Protein AF-A0A1A6HB88-F1 (afdb_monomer_lite)

Secondary structure (DSSP, 8-state):
-EE--SS--TTS--EEEEE--S-SS-EEEEEEEEETTEEEEEEEEEEE-TT-EEEEE-

Organism: Neotoma lepida (NCBI:txid56216)

Radius of gyration: 12.5 Å; chains: 1; bounding box: 33×19×30 Å

Structure (mmCIF, N/CA/C/O backbone):
data_AF-A0A1A6HB88-F1
#
_entry.id   AF-A0A1A6HB88-F1
#
loop_
_atom_site.group_PDB
_atom_site.id
_atom_site.type_symbol
_atom_site.label_atom_id
_atom_site.label_alt_id
_atom_site.label_comp_id
_atom_site.label_asym_id
_atom_site.label_entity_id
_atom_site.label_seq_id
_atom_site.pdbx_PDB_ins_code
_atom_site.Cartn_x
_atom_site.Cartn_y
_atom_site.Cartn_z
_atom_site.occupancy
_atom_site.B_iso_or_equiv
_atom_site.auth_seq_id
_atom_site.auth_comp_id
_atom_site.auth_asym_id
_atom_site.auth_atom_id
_atom_site.pdbx_PDB_model_num
ATOM 1 N N . MET A 1 1 ? -9.452 -6.175 2.836 1.00 84.75 1 MET A N 1
ATOM 2 C CA . MET A 1 1 ? -9.102 -6.548 1.447 1.00 84.75 1 MET A CA 1
ATOM 3 C C . MET A 1 1 ? -8.015 -5.621 0.917 1.00 84.75 1 MET A C 1
ATOM 5 O O . MET A 1 1 ? -7.971 -4.464 1.313 1.00 84.75 1 MET A O 1
ATOM 9 N N . VAL A 1 2 ? -7.119 -6.123 0.064 1.00 84.25 2 VAL A N 1
ATOM 10 C CA . VAL A 1 2 ? -6.022 -5.344 -0.535 1.00 84.25 2 VAL A CA 1
ATOM 11 C C . VAL A 1 2 ? -6.027 -5.574 -2.041 1.00 84.25 2 VAL A C 1
ATOM 13 O O . VAL A 1 2 ? -6.208 -6.705 -2.486 1.00 84.25 2 VAL A O 1
ATOM 16 N N . LEU A 1 3 ? -5.854 -4.504 -2.808 1.00 87.62 3 LEU A N 1
ATOM 17 C CA . LEU A 1 3 ? -5.773 -4.512 -4.265 1.00 87.62 3 LEU A CA 1
ATOM 18 C C . LEU A 1 3 ? -4.377 -4.043 -4.666 1.00 87.62 3 LEU A C 1
ATOM 20 O O . LEU A 1 3 ? -3.950 -2.955 -4.275 1.00 87.62 3 LEU A O 1
ATOM 24 N N . VAL A 1 4 ? -3.679 -4.866 -5.443 1.00 87.12 4 VAL A N 1
ATOM 25 C CA . VAL A 1 4 ? -2.330 -4.589 -5.940 1.00 87.12 4 VAL A CA 1
ATOM 26 C C . VAL A 1 4 ? -2.224 -5.058 -7.395 1.00 87.12 4 VAL A C 1
ATOM 28 O O . VAL A 1 4 ? -2.860 -6.057 -7.750 1.00 87.12 4 VAL A O 1
ATOM 31 N N . PRO A 1 5 ? -1.453 -4.368 -8.250 1.00 88.25 5 PRO A N 1
ATOM 32 C CA . PRO A 1 5 ? -1.152 -4.846 -9.590 1.00 88.25 5 PRO A CA 1
ATOM 33 C C . PRO A 1 5 ? -0.447 -6.204 -9.544 1.00 88.25 5 PRO A C 1
ATOM 35 O O . PRO A 1 5 ? 0.383 -6.460 -8.672 1.00 88.25 5 PRO A O 1
ATOM 38 N N . SER A 1 6 ? -0.752 -7.072 -10.508 1.00 87.31 6 SER A N 1
ATOM 39 C CA . SER A 1 6 ? -0.053 -8.354 -10.672 1.00 87.31 6 SER A CA 1
ATOM 40 C C . SER A 1 6 ? 1.365 -8.187 -11.220 1.00 87.31 6 SER A C 1
ATOM 42 O O . SER A 1 6 ? 2.217 -9.045 -11.001 1.00 87.31 6 SER A O 1
ATOM 44 N N . GLN A 1 7 ? 1.615 -7.090 -11.935 1.00 85.44 7 GLN A N 1
ATOM 45 C CA . GLN A 1 7 ? 2.893 -6.751 -12.538 1.00 85.44 7 GLN A CA 1
ATOM 46 C C . GLN A 1 7 ? 3.262 -5.328 -12.130 1.00 85.44 7 GLN A C 1
ATOM 48 O O . GLN A 1 7 ? 2.431 -4.430 -12.228 1.00 85.44 7 GLN A O 1
ATOM 53 N N . LEU A 1 8 ? 4.497 -5.156 -11.661 1.00 84.50 8 LEU A N 1
ATOM 54 C CA . LEU A 1 8 ? 5.035 -3.885 -11.185 1.00 84.50 8 LEU A CA 1
ATOM 55 C C . LEU A 1 8 ? 6.155 -3.438 -12.121 1.00 84.50 8 LEU A C 1
ATOM 57 O O . LEU A 1 8 ? 7.028 -4.243 -12.461 1.00 84.50 8 LEU A O 1
ATOM 61 N N . TYR A 1 9 ? 6.154 -2.166 -12.501 1.00 85.88 9 TYR A N 1
ATOM 62 C CA . TYR A 1 9 ? 7.206 -1.573 -13.320 1.00 85.88 9 TYR A CA 1
ATOM 63 C C . TYR A 1 9 ? 8.102 -0.673 -12.463 1.00 85.88 9 TYR A C 1
ATOM 65 O O . TYR A 1 9 ? 7.640 0.124 -11.656 1.00 85.88 9 TYR A O 1
ATOM 73 N N . THR A 1 10 ? 9.419 -0.799 -12.624 1.00 79.00 10 THR A N 1
ATOM 74 C CA . THR A 1 10 ? 10.414 -0.206 -11.710 1.00 79.00 10 THR A CA 1
ATOM 75 C C . THR A 1 10 ? 10.600 1.309 -11.837 1.00 79.00 10 THR A C 1
ATOM 77 O O . THR A 1 10 ? 11.292 1.894 -11.009 1.00 79.00 10 THR A O 1
ATOM 80 N N . GLU A 1 11 ? 10.011 1.940 -12.854 1.00 82.56 11 GLU A N 1
ATOM 81 C CA . GLU A 1 11 ? 10.158 3.376 -13.151 1.00 82.56 11 GLU A CA 1
ATOM 82 C C . GLU A 1 11 ? 8.828 4.142 -13.122 1.00 82.56 11 GLU A C 1
ATOM 84 O O . GLU A 1 11 ? 8.799 5.355 -13.329 1.00 82.56 11 GLU A O 1
ATOM 89 N N . THR A 1 12 ? 7.722 3.454 -12.843 1.00 84.62 12 THR A N 1
ATOM 90 C CA . THR A 1 12 ? 6.406 4.074 -12.695 1.00 84.62 12 THR A CA 1
ATOM 91 C C . THR A 1 12 ? 5.916 3.892 -11.266 1.00 84.62 12 THR A C 1
ATOM 93 O O . THR A 1 12 ? 5.979 2.773 -10.765 1.00 84.62 12 THR A O 1
ATOM 96 N N . PRO A 1 13 ? 5.403 4.949 -10.611 1.00 83.88 13 PRO A N 1
ATOM 97 C CA . PRO A 1 13 ? 4.811 4.814 -9.288 1.00 83.88 13 PRO A CA 1
ATOM 98 C C . PRO A 1 13 ? 3.633 3.846 -9.343 1.00 83.88 13 PRO A C 1
ATOM 100 O O . PRO A 1 13 ? 2.636 4.104 -10.027 1.00 83.88 13 PRO A O 1
ATOM 103 N N . GLU A 1 14 ? 3.749 2.741 -8.620 1.00 87.00 14 GLU A N 1
ATOM 104 C CA . GLU A 1 14 ? 2.704 1.727 -8.554 1.00 87.00 14 GLU A CA 1
ATOM 105 C C . GLU A 1 14 ? 1.753 2.057 -7.412 1.00 87.00 14 GLU A C 1
ATOM 107 O O . GLU A 1 14 ? 2.135 2.676 -6.418 1.00 87.00 14 GLU A O 1
ATOM 112 N N . LYS A 1 15 ? 0.485 1.667 -7.548 1.00 87.06 15 LYS A N 1
ATOM 113 C CA . LYS A 1 15 ? -0.542 1.959 -6.543 1.00 87.06 15 LYS A CA 1
ATOM 114 C C . LYS A 1 15 ? -0.996 0.691 -5.854 1.00 87.06 15 LYS A C 1
ATOM 116 O O . LYS A 1 15 ? -1.392 -0.266 -6.509 1.00 87.06 15 LYS A O 1
ATOM 121 N N . ILE A 1 16 ? -1.021 0.723 -4.530 1.00 85.00 16 ILE A N 1
ATOM 122 C CA . ILE A 1 16 ? -1.679 -0.286 -3.704 1.00 85.00 16 ILE A CA 1
ATOM 123 C C . ILE A 1 16 ? -2.882 0.352 -3.022 1.00 85.00 16 ILE A C 1
ATOM 125 O O . ILE A 1 16 ? -2.793 1.476 -2.529 1.00 85.00 16 ILE A O 1
ATOM 129 N N . CYS A 1 17 ? -4.015 -0.344 -3.017 1.00 86.81 17 CYS A N 1
A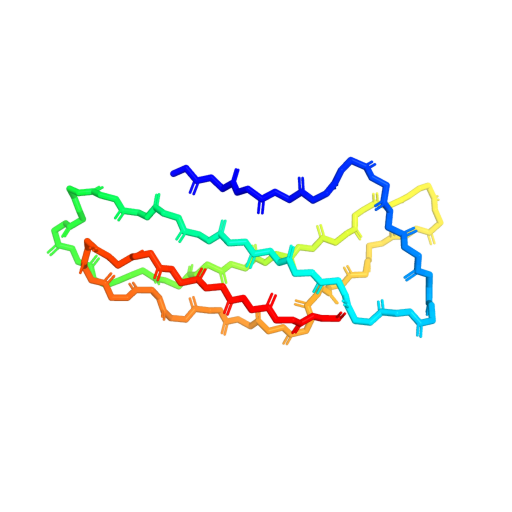TOM 130 C CA . CYS A 1 17 ? -5.223 0.122 -2.352 1.00 86.81 17 CYS A CA 1
ATOM 131 C C . CYS A 1 17 ? -5.619 -0.834 -1.233 1.00 86.81 17 CYS A C 1
ATOM 133 O O . CYS A 1 17 ? -5.705 -2.049 -1.418 1.00 86.81 17 CYS A O 1
ATOM 135 N N . PHE A 1 18 ? -5.900 -0.264 -0.074 1.00 84.62 18 PHE A N 1
ATOM 136 C CA . PHE A 1 18 ? -6.392 -0.950 1.102 1.00 84.62 18 PHE A CA 1
ATOM 137 C C . PHE A 1 18 ? -7.879 -0.680 1.235 1.00 84.62 18 PHE A C 1
ATOM 139 O O . PHE A 1 18 ? -8.334 0.453 1.105 1.00 84.62 18 PHE A O 1
ATOM 146 N N . HIS A 1 19 ? -8.626 -1.739 1.495 1.00 84.12 19 HIS A N 1
ATOM 147 C CA . HIS A 1 19 ? -10.033 -1.659 1.822 1.00 84.12 19 HIS A CA 1
ATOM 148 C C . HIS A 1 19 ? -10.265 -2.443 3.102 1.00 84.12 19 HIS A C 1
ATOM 150 O O . HIS A 1 19 ? -10.383 -3.671 3.072 1.00 84.12 19 HIS A O 1
ATOM 156 N N . LEU A 1 20 ? -10.225 -1.753 4.234 1.00 81.50 20 LEU A N 1
ATOM 157 C CA . LEU A 1 20 ? -10.471 -2.365 5.532 1.00 81.50 20 LEU A CA 1
ATOM 158 C C . LEU A 1 20 ? -11.907 -2.058 5.945 1.00 81.50 20 LEU A C 1
ATOM 160 O O . LEU A 1 20 ? -12.376 -0.949 5.725 1.00 81.50 20 LEU A O 1
ATOM 164 N N . TYR A 1 21 ? -12.587 -3.050 6.506 1.00 80.44 21 TYR A N 1
ATOM 165 C CA . TYR A 1 21 ? -13.976 -2.950 6.943 1.00 80.44 21 TYR A CA 1
ATOM 166 C C . TYR A 1 21 ? -14.114 -3.594 8.315 1.00 8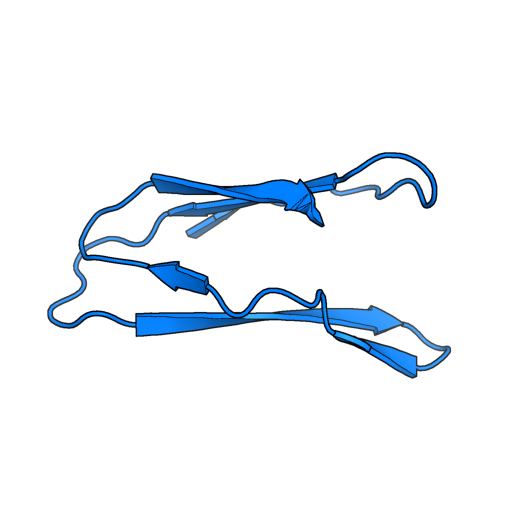0.44 21 TYR A C 1
ATOM 168 O O . TYR A 1 21 ? -13.317 -4.478 8.646 1.00 80.44 21 TYR A O 1
ATOM 176 N N . ASP A 1 22 ? -15.133 -3.179 9.063 1.00 80.31 22 ASP A N 1
ATOM 177 C CA . ASP A 1 22 ? -15.505 -3.753 10.361 1.00 80.31 22 ASP A CA 1
ATOM 178 C C . ASP A 1 22 ? -14.362 -3.674 11.390 1.00 80.31 22 ASP A C 1
ATOM 180 O O . ASP A 1 22 ? -14.186 -4.538 12.255 1.00 80.31 22 ASP A O 1
ATOM 184 N N . LEU A 1 23 ? -13.547 -2.620 11.292 1.00 80.94 23 LEU A N 1
ATOM 185 C CA . LEU A 1 23 ? -12.467 -2.370 12.235 1.00 80.94 23 LEU A CA 1
ATOM 186 C C . LEU A 1 23 ? -12.988 -1.613 13.455 1.00 80.94 23 LEU A C 1
ATOM 188 O O . LEU A 1 23 ? -13.366 -0.443 13.393 1.00 80.94 23 LEU A O 1
ATOM 192 N N . ASN A 1 24 ? -12.928 -2.262 14.614 1.00 81.88 24 ASN A N 1
ATOM 193 C CA . ASN A 1 24 ? -13.269 -1.625 15.886 1.00 81.88 24 ASN A CA 1
ATOM 194 C C . ASN A 1 24 ? -12.207 -0.622 16.361 1.00 81.88 24 ASN A C 1
ATOM 196 O O . ASN A 1 24 ? -12.513 0.231 17.195 1.00 81.88 24 ASN A O 1
ATOM 200 N N . GLU A 1 25 ? -10.996 -0.666 15.803 1.00 82.94 25 GLU A N 1
ATOM 201 C CA . GLU A 1 25 ? -9.863 0.203 16.140 1.00 82.94 25 GLU A CA 1
ATOM 202 C C . GLU A 1 25 ? -9.072 0.576 14.880 1.00 82.94 25 GLU A C 1
ATOM 204 O O . GLU A 1 25 ? -9.109 -0.138 13.879 1.00 82.94 25 GLU A O 1
ATOM 209 N N . THR A 1 26 ? -8.360 1.702 14.922 1.00 82.44 26 THR A N 1
ATOM 210 C CA . THR A 1 26 ? -7.446 2.115 13.850 1.00 82.44 26 THR A CA 1
ATOM 211 C C . THR A 1 26 ? -6.266 1.153 13.789 1.00 82.44 26 THR A C 1
ATOM 213 O O . THR A 1 26 ? -5.678 0.821 14.818 1.00 82.44 26 THR A O 1
ATOM 216 N N . VAL A 1 27 ? -5.888 0.727 12.585 1.00 82.62 27 VAL A N 1
ATOM 217 C CA . VAL A 1 27 ? -4.788 -0.224 12.394 1.00 82.62 27 VAL A CA 1
ATOM 218 C C . VAL A 1 27 ? -3.694 0.365 11.514 1.00 82.62 27 VAL A C 1
ATOM 220 O O . VAL A 1 27 ? -3.953 1.108 10.565 1.00 82.62 27 VAL A O 1
ATOM 223 N N . THR A 1 28 ? -2.454 -0.015 11.814 1.00 84.25 28 THR A N 1
ATOM 224 C CA . THR A 1 28 ? -1.296 0.305 10.978 1.00 84.25 28 THR A CA 1
ATOM 225 C C . THR A 1 28 ? -0.998 -0.873 10.064 1.00 84.25 28 THR A C 1
ATOM 227 O O . THR A 1 28 ? -0.760 -1.990 10.526 1.00 84.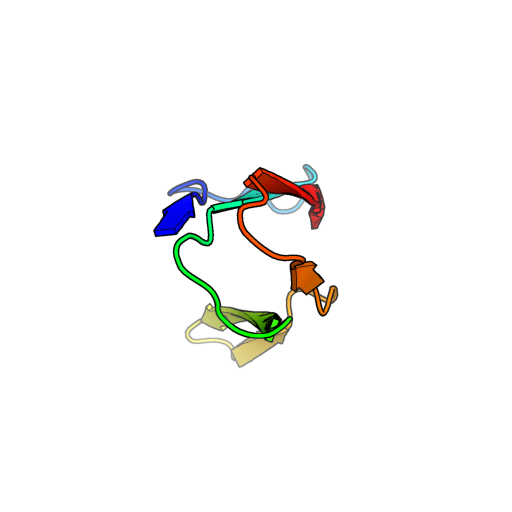25 28 THR A O 1
ATOM 230 N N . VAL A 1 29 ? -0.989 -0.626 8.757 1.00 80.81 29 VAL A N 1
ATOM 231 C CA . VAL A 1 29 ? -0.686 -1.626 7.732 1.00 80.81 29 VAL A CA 1
ATOM 232 C C . VAL A 1 29 ? 0.711 -1.382 7.179 1.00 80.81 29 VAL A C 1
ATOM 234 O O . VAL A 1 29 ? 1.065 -0.262 6.810 1.00 80.81 29 VAL A O 1
ATOM 237 N N . LYS A 1 30 ? 1.502 -2.452 7.079 1.00 81.19 30 LYS A N 1
ATOM 238 C CA . LYS A 1 30 ? 2.843 -2.430 6.493 1.00 81.19 30 LYS A CA 1
ATOM 239 C C . LYS A 1 30 ? 2.890 -3.321 5.263 1.00 81.19 30 LYS A C 1
AT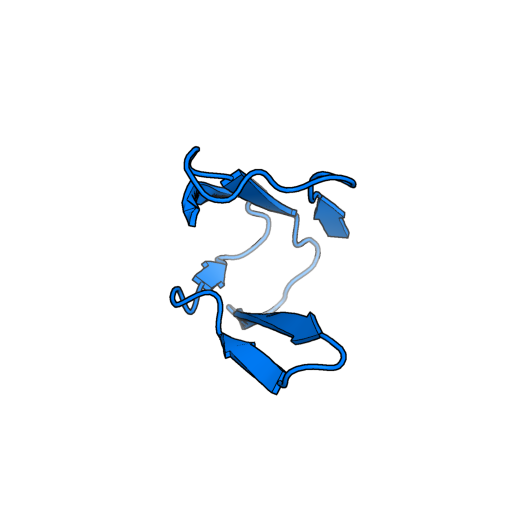OM 241 O O . LYS A 1 30 ? 2.496 -4.483 5.330 1.00 81.19 30 LYS A O 1
ATOM 246 N N . ALA A 1 31 ? 3.397 -2.786 4.156 1.00 80.44 31 ALA A N 1
ATOM 247 C CA . ALA A 1 31 ? 3.585 -3.535 2.921 1.00 80.44 31 ALA A CA 1
ATOM 248 C C . ALA A 1 31 ? 5.081 -3.718 2.620 1.00 80.44 31 ALA A C 1
ATOM 250 O O . ALA A 1 31 ? 5.891 -2.804 2.770 1.00 80.44 31 ALA A O 1
ATOM 251 N N . SER A 1 32 ? 5.466 -4.912 2.178 1.00 82.75 32 SER A N 1
ATOM 252 C CA . SER A 1 32 ? 6.842 -5.220 1.783 1.00 82.75 32 SER A CA 1
ATOM 253 C C . SER A 1 32 ? 6.856 -6.112 0.553 1.00 82.75 32 SER A C 1
ATOM 255 O O . SER A 1 32 ? 6.103 -7.081 0.488 1.00 82.75 32 SER A O 1
ATOM 257 N N . LEU A 1 33 ? 7.740 -5.807 -0.392 1.00 81.00 33 LEU A N 1
ATOM 258 C CA . LEU A 1 33 ? 8.011 -6.635 -1.555 1.00 81.00 33 LEU A CA 1
ATOM 259 C C . LEU A 1 33 ? 9.104 -7.645 -1.197 1.00 81.00 33 LEU A C 1
ATOM 261 O O . LEU A 1 33 ? 10.234 -7.266 -0.883 1.00 81.00 33 LEU A O 1
ATOM 265 N N . GLN A 1 34 ? 8.781 -8.932 -1.249 1.00 83.00 34 GLN A N 1
ATOM 266 C CA . GLN A 1 34 ? 9.754 -9.996 -1.025 1.00 83.00 34 GLN A CA 1
ATOM 267 C C . GLN A 1 34 ? 10.120 -10.654 -2.355 1.00 83.00 34 GLN A C 1
ATOM 269 O O . GLN A 1 34 ? 9.248 -11.047 -3.125 1.00 83.00 34 GLN A O 1
ATOM 274 N N . SER A 1 35 ? 11.419 -10.767 -2.620 1.00 79.81 35 SER A N 1
ATOM 275 C CA . SER A 1 35 ? 11.970 -11.411 -3.812 1.00 79.81 35 SER A CA 1
ATOM 276 C C . SER A 1 35 ? 13.069 -12.401 -3.431 1.00 79.81 35 SER A C 1
ATOM 278 O O . SER A 1 35 ? 13.573 -12.384 -2.306 1.00 79.81 35 SER A O 1
ATOM 280 N N . SER A 1 36 ? 13.502 -13.223 -4.388 1.00 83.31 36 SER A N 1
ATOM 281 C CA . SER A 1 36 ? 14.667 -14.104 -4.224 1.00 83.31 36 SER A CA 1
ATOM 282 C C . SER A 1 36 ? 15.965 -13.349 -3.916 1.00 83.31 36 SER A C 1
ATOM 284 O O . SER A 1 36 ? 16.902 -13.941 -3.393 1.00 83.31 36 SER A O 1
ATOM 286 N N . TRP A 1 37 ? 16.034 -12.054 -4.237 1.00 78.81 37 TRP A N 1
ATOM 287 C CA . TRP A 1 37 ? 17.207 -11.203 -4.014 1.00 78.81 37 TRP A CA 1
ATOM 288 C C . TRP A 1 37 ? 17.127 -10.375 -2.726 1.00 78.81 37 TRP A C 1
ATOM 290 O O . TRP A 1 37 ? 18.055 -9.631 -2.421 1.00 78.81 37 TRP A O 1
ATOM 300 N N . GLY A 1 38 ? 16.042 -10.511 -1.959 1.00 79.69 38 GLY A N 1
ATOM 301 C CA . GLY A 1 38 ? 15.870 -9.856 -0.666 1.00 79.69 38 GLY A CA 1
ATOM 302 C C . GLY A 1 38 ? 14.475 -9.277 -0.448 1.00 79.69 38 GLY A C 1
ATOM 303 O O . GLY A 1 38 ? 13.602 -9.320 -1.322 1.00 79.69 38 GLY A O 1
ATOM 304 N N . THR A 1 39 ? 14.286 -8.713 0.745 1.00 80.75 39 THR A N 1
ATOM 305 C CA . THR A 1 39 ? 13.056 -8.029 1.156 1.00 80.75 39 THR A CA 1
ATOM 306 C C . THR A 1 39 ? 13.246 -6.525 1.023 1.00 80.75 39 THR A C 1
ATOM 308 O O . THR A 1 39 ? 14.090 -5.938 1.69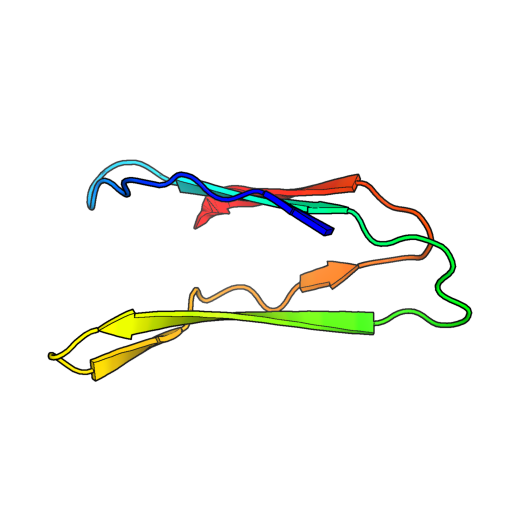8 1.00 80.75 39 THR A O 1
ATOM 311 N N . ARG A 1 40 ? 12.442 -5.887 0.174 1.00 76.56 40 ARG A N 1
ATOM 312 C CA . ARG A 1 40 ? 12.376 -4.432 0.043 1.00 76.56 40 ARG A CA 1
ATOM 313 C C . ARG A 1 40 ? 11.078 -3.951 0.677 1.00 76.56 40 ARG A C 1
ATOM 315 O O . ARG A 1 40 ? 9.993 -4.280 0.205 1.00 76.56 40 ARG A O 1
ATOM 322 N N . SER A 1 41 ? 11.168 -3.185 1.761 1.00 71.81 41 SER A N 1
ATOM 323 C CA . SER A 1 41 ? 9.985 -2.531 2.326 1.00 71.81 41 SER A CA 1
ATOM 324 C C . SER A 1 41 ? 9.433 -1.525 1.319 1.00 71.81 41 SER A C 1
ATOM 326 O O . SER A 1 41 ? 10.194 -0.709 0.796 1.00 71.81 41 SER A O 1
ATOM 328 N N . LEU A 1 42 ? 8.125 -1.569 1.066 1.00 71.75 42 LEU A N 1
ATOM 329 C CA . LEU A 1 42 ? 7.442 -0.480 0.380 1.00 71.75 42 LEU A CA 1
ATOM 330 C C . LEU A 1 42 ? 7.276 0.597 1.451 1.00 71.75 42 LEU A C 1
ATOM 332 O O . LEU A 1 42 ? 6.602 0.369 2.448 1.00 71.75 42 LEU A O 1
ATOM 336 N N . SER A 1 43 ? 8.019 1.693 1.325 1.00 59.75 43 SER A N 1
ATOM 337 C CA . SER A 1 43 ? 8.446 2.581 2.420 1.00 59.75 43 SER A CA 1
ATOM 338 C C . SER A 1 43 ? 7.345 3.238 3.260 1.00 59.75 43 SER A C 1
ATOM 340 O O . SER A 1 43 ? 7.657 3.929 4.226 1.00 59.75 43 SER A O 1
ATOM 342 N N . ASN A 1 44 ? 6.077 3.048 2.921 1.00 63.56 44 ASN A N 1
ATOM 343 C CA . ASN A 1 44 ? 4.979 3.753 3.549 1.00 63.56 44 ASN A CA 1
ATOM 344 C C . ASN A 1 44 ? 4.280 2.816 4.546 1.00 63.56 44 ASN A C 1
ATOM 346 O O . ASN A 1 44 ? 3.659 1.824 4.170 1.00 63.56 44 ASN A O 1
ATOM 350 N N . GLU A 1 45 ? 4.418 3.111 5.839 1.00 63.88 45 GLU A N 1
ATOM 351 C CA . GLU A 1 45 ? 3.517 2.578 6.861 1.00 63.88 45 GLU A CA 1
ATOM 352 C C . GLU A 1 45 ? 2.202 3.347 6.758 1.00 63.88 45 GLU A C 1
ATOM 354 O O . GLU A 1 45 ? 2.178 4.579 6.772 1.00 63.88 45 GLU A O 1
ATOM 359 N N . PHE A 1 46 ? 1.107 2.617 6.582 1.00 71.38 46 PHE A N 1
ATOM 360 C CA . PHE A 1 46 ? -0.188 3.201 6.276 1.00 71.38 46 PHE A CA 1
ATOM 361 C C . PHE A 1 46 ? -1.065 3.154 7.517 1.00 71.38 46 PHE A C 1
ATOM 363 O O . PHE A 1 46 ? -1.382 2.073 8.014 1.00 71.38 46 PHE A O 1
ATOM 370 N N . VAL A 1 47 ? -1.477 4.321 8.008 1.00 65.94 47 VAL A N 1
ATOM 371 C CA . VAL A 1 47 ? -2.525 4.411 9.028 1.00 65.94 47 VAL A CA 1
ATOM 372 C C . VAL A 1 47 ? -3.856 4.360 8.296 1.00 65.94 47 VAL A C 1
ATOM 374 O O . VAL A 1 47 ? -4.191 5.284 7.555 1.00 65.94 47 VAL A O 1
ATOM 377 N N . VAL A 1 48 ? -4.586 3.261 8.454 1.00 69.88 48 VAL A N 1
ATOM 378 C CA . VAL A 1 48 ? -5.903 3.103 7.840 1.00 69.88 48 VAL A CA 1
ATOM 379 C C . VAL A 1 48 ? -6.946 3.306 8.927 1.00 69.88 48 VAL A C 1
ATOM 381 O O . VAL A 1 48 ? -7.041 2.517 9.870 1.00 69.88 48 VAL A O 1
ATOM 384 N N . ASP A 1 49 ? -7.686 4.406 8.809 1.00 64.38 49 ASP A N 1
ATOM 385 C CA . ASP A 1 49 ? -8.820 4.693 9.681 1.00 64.38 49 ASP A CA 1
ATOM 386 C C . ASP A 1 49 ? -10.015 3.786 9.340 1.00 64.38 49 ASP A C 1
ATOM 388 O O . ASP A 1 49 ? -10.048 3.148 8.282 1.00 64.38 49 ASP A O 1
ATOM 392 N N . LYS A 1 50 ? -10.975 3.689 10.261 1.00 65.75 50 LYS A N 1
ATOM 393 C CA . LYS A 1 50 ? -12.112 2.766 10.1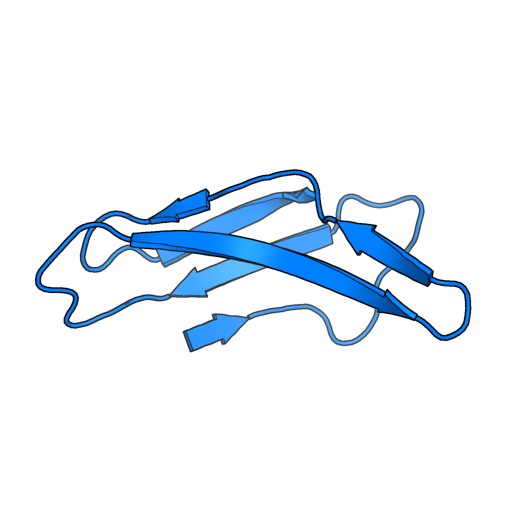67 1.00 65.75 50 LYS A CA 1
ATOM 394 C C . LYS A 1 50 ? -12.872 2.936 8.852 1.00 65.75 50 LYS A C 1
ATOM 396 O O . LYS A 1 50 ? -13.188 4.053 8.449 1.00 65.75 50 LYS A O 1
ATOM 401 N N . ASP A 1 51 ? -13.176 1.806 8.216 1.00 62.50 51 ASP A N 1
ATOM 402 C CA . ASP A 1 51 ? -14.034 1.705 7.029 1.00 62.50 51 ASP A CA 1
ATOM 403 C C . ASP A 1 51 ? -13.590 2.566 5.831 1.00 62.50 51 ASP A C 1
ATOM 405 O O . ASP A 1 51 ? -14.408 3.054 5.047 1.00 62.50 51 ASP A O 1
ATOM 409 N N . LEU A 1 52 ? -12.274 2.753 5.670 1.00 70.19 52 LEU A N 1
ATOM 410 C CA . LEU A 1 52 ? -11.702 3.582 4.614 1.00 70.19 52 LEU A CA 1
ATOM 411 C C . LEU A 1 52 ? -11.127 2.748 3.459 1.00 70.19 52 LEU A C 1
ATOM 413 O O . LEU A 1 52 ? -10.293 1.854 3.638 1.00 70.19 52 LEU A O 1
ATOM 417 N N . PHE A 1 53 ? -11.516 3.125 2.240 1.00 78.75 53 PHE A N 1
ATOM 418 C CA . PHE A 1 53 ? -10.796 2.770 1.022 1.00 78.75 53 PHE A CA 1
ATOM 419 C C . PHE A 1 53 ? -9.673 3.783 0.782 1.00 78.75 53 PHE A C 1
ATOM 421 O O . PHE A 1 53 ? -9.937 4.953 0.498 1.00 78.75 53 PHE A O 1
ATOM 428 N N . HIS A 1 54 ? -8.418 3.348 0.888 1.00 81.62 54 HIS A N 1
ATOM 429 C CA . HIS A 1 54 ? -7.259 4.225 0.740 1.00 81.62 54 HIS A CA 1
ATOM 430 C C . HIS A 1 54 ? -6.252 3.661 -0.257 1.00 81.62 54 HIS A C 1
ATOM 432 O O . HIS A 1 54 ? -5.861 2.502 -0.155 1.00 81.62 54 HIS A O 1
ATOM 438 N N . CYS A 1 55 ? -5.806 4.489 -1.201 1.00 85.12 55 CYS A N 1
ATOM 439 C CA . CYS A 1 55 ? -4.803 4.122 -2.195 1.00 85.12 55 CYS A CA 1
ATOM 440 C C . CYS A 1 55 ? -3.537 4.945 -2.019 1.00 85.12 55 CYS A C 1
ATOM 442 O O . CYS A 1 55 ? -3.588 6.154 -1.803 1.00 85.12 55 CYS A O 1
ATOM 444 N N . VAL A 1 56 ? -2.402 4.289 -2.194 1.00 81.00 56 VAL A N 1
ATOM 445 C CA . VAL A 1 56 ? -1.089 4.846 -1.891 1.00 81.00 56 VAL A CA 1
ATOM 446 C C . VAL A 1 56 ? -0.118 4.430 -2.974 1.00 81.00 56 VAL A C 1
ATOM 448 O O . VAL A 1 56 ? -0.140 3.289 -3.434 1.00 81.00 56 VAL A O 1
ATOM 451 N N . SER A 1 57 ? 0.685 5.395 -3.419 1.00 85.12 57 SER A N 1
ATOM 452 C CA . SER A 1 57 ? 1.694 5.171 -4.455 1.00 85.12 57 SER A CA 1
ATOM 453 C C . SER A 1 57 ? 3.045 4.880 -3.805 1.00 85.12 57 SER A C 1
ATOM 455 O O . SER A 1 57 ? 3.350 5.475 -2.765 1.00 85.12 57 SER A O 1
ATOM 457 N N . PHE A 1 58 ? 3.824 3.978 -4.394 1.00 79.06 58 PHE A N 1
ATOM 458 C CA . PHE A 1 58 ? 5.160 3.591 -3.934 1.00 79.06 58 PHE A CA 1
ATOM 459 C C . PHE A 1 58 ? 6.139 3.423 -5.098 1.00 79.06 58 PHE A C 1
ATOM 461 O O . PHE A 1 58 ? 5.675 3.283 -6.254 1.00 79.06 58 PHE A O 1
#

Sequence (58 aa):
MVLVPSQLYTETPEKICFHLYDLNETVTVKASLQSSWGTRSLSNEFVVDKDLFHCVSF

Foldseek 3Di:
DKDFDPDDDPPDWGKIKDFDAPDPDWDWDWDWDQDPVGIGTPPDTDTDDYRDIDMDTD

pLDDT: mean 79.6, std 7.25, range [59.75, 88.25]